Protein AF-A0A931ELC3-F1 (afdb_monomer_lite)

Foldseek 3Di:
DVVLCVVVVHDDDPDPQVVRVLVSCVVVDPDSQDDPVLSRLLNCVVPQCVDPPDHDDPVSVVSNVVSVVSVVVVSVVSPD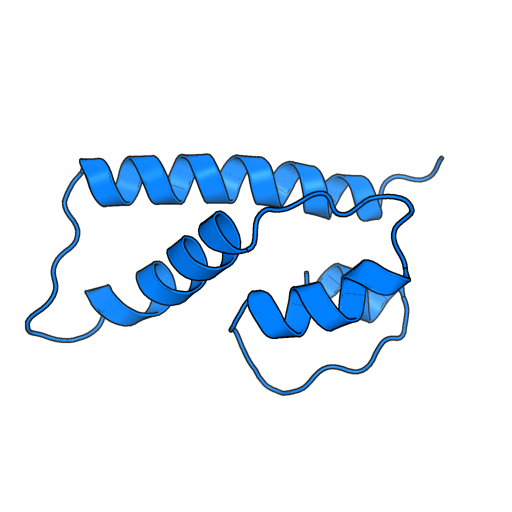DD

pLDDT: mean 92.78, std 7.58, range [51.72, 97.94]

Secondary structure (DSSP, 8-state):
-HHHHHHTT----S---HHHHHHHHGGGSSS--S-HHHHHHHHHHHHHTTSTT----HHHHHHHHHHHHHHHHHHHTTSS--

Sequence (82 aa):
MKAALIERGIAFPHTHNLIPLAELLEPTLAEKPWSSYELRLLSQAAVSYRYPGESAGLEDAAEAFEVCSRLRTKVLALFSPD

Radius of gyration: 13.94 Å; chains: 1; bounding box: 32×20×46 Å

Structure (mmCIF, N/CA/C/O backbone):
data_AF-A0A931ELC3-F1
#
_entry.id   AF-A0A931ELC3-F1
#
loop_
_atom_site.group_PDB
_atom_site.id
_atom_site.type_symbol
_atom_site.label_atom_id
_atom_site.label_alt_id
_atom_site.label_comp_id
_atom_site.label_asym_id
_atom_site.label_entity_id
_atom_site.label_seq_id
_atom_site.pdbx_PDB_ins_code
_atom_site.Cartn_x
_atom_site.Cartn_y
_atom_site.Cartn_z
_atom_site.occupancy
_atom_site.B_iso_or_equiv
_atom_site.auth_seq_id
_atom_site.auth_comp_id
_atom_site.auth_asym_id
_atom_site.auth_atom_id
_atom_site.pdbx_PDB_model_num
ATOM 1 N N . MET A 1 1 ? -2.719 -2.139 3.641 1.00 94.69 1 MET A N 1
ATOM 2 C CA . MET A 1 1 ? -4.073 -1.544 3.595 1.00 94.69 1 MET A CA 1
ATOM 3 C C . MET A 1 1 ? -5.168 -2.566 3.862 1.00 94.69 1 MET A C 1
ATOM 5 O O . MET A 1 1 ? -5.814 -2.414 4.881 1.00 94.69 1 MET A O 1
ATOM 9 N N . LYS A 1 2 ? -5.340 -3.634 3.059 1.00 97.25 2 LYS A N 1
ATOM 10 C CA . LYS A 1 2 ? -6.358 -4.678 3.337 1.00 97.25 2 LYS A CA 1
ATOM 11 C C . LYS A 1 2 ? -6.323 -5.206 4.776 1.00 97.25 2 LYS A C 1
ATOM 13 O O . LYS A 1 2 ? -7.355 -5.246 5.420 1.00 97.25 2 LYS A O 1
ATOM 18 N N . ALA A 1 3 ? -5.135 -5.514 5.302 1.00 96.00 3 ALA A N 1
ATOM 19 C CA . ALA A 1 3 ? -4.985 -5.923 6.701 1.00 96.00 3 ALA A CA 1
ATOM 20 C C . ALA A 1 3 ? -5.540 -4.883 7.698 1.00 96.00 3 ALA A C 1
ATOM 22 O O . ALA A 1 3 ? -6.207 -5.256 8.648 1.00 96.00 3 ALA A O 1
ATOM 23 N N . ALA A 1 4 ? -5.335 -3.584 7.451 1.00 95.75 4 ALA A N 1
ATOM 24 C CA . ALA A 1 4 ? -5.821 -2.521 8.333 1.00 95.75 4 ALA A CA 1
ATOM 25 C C . ALA A 1 4 ? -7.345 -2.343 8.234 1.00 95.75 4 ALA A C 1
ATOM 27 O O . ALA A 1 4 ? -7.983 -2.024 9.231 1.00 95.75 4 ALA A O 1
ATOM 28 N N . LEU A 1 5 ? -7.924 -2.577 7.049 1.00 97.00 5 LEU A N 1
ATOM 29 C CA . LEU A 1 5 ? -9.376 -2.634 6.850 1.00 97.00 5 LEU A CA 1
ATOM 30 C C . LEU A 1 5 ? -9.988 -3.831 7.591 1.00 97.00 5 LEU A C 1
ATOM 32 O O . LEU A 1 5 ? -11.005 -3.665 8.253 1.00 97.00 5 LEU A O 1
ATOM 36 N N . ILE A 1 6 ? -9.341 -5.003 7.536 1.00 96.81 6 ILE A N 1
ATOM 37 C CA . ILE A 1 6 ? -9.761 -6.205 8.277 1.00 96.81 6 ILE A CA 1
ATOM 38 C C . ILE A 1 6 ? -9.723 -5.950 9.788 1.00 96.81 6 ILE A C 1
ATOM 40 O O . ILE A 1 6 ? -10.719 -6.208 10.453 1.00 96.81 6 ILE A O 1
ATOM 44 N N . GLU A 1 7 ? -8.626 -5.392 10.307 1.00 95.56 7 GLU A N 1
ATOM 45 C CA . GLU A 1 7 ? -8.474 -5.030 11.728 1.00 95.56 7 GLU A CA 1
ATOM 46 C C . GLU A 1 7 ? -9.609 -4.116 12.217 1.00 95.56 7 GLU A C 1
ATOM 48 O O . GLU A 1 7 ? -10.095 -4.241 13.334 1.00 95.56 7 GLU A O 1
ATOM 53 N N . ARG A 1 8 ? -10.069 -3.208 11.348 1.00 94.88 8 ARG A N 1
ATOM 54 C CA . ARG A 1 8 ? -11.142 -2.244 11.630 1.00 94.88 8 ARG A CA 1
ATOM 55 C C . ARG A 1 8 ? -12.545 -2.772 11.306 1.00 94.88 8 ARG A C 1
ATOM 57 O O . ARG A 1 8 ? -13.510 -2.025 11.427 1.00 94.88 8 ARG A O 1
ATOM 64 N N . GLY A 1 9 ? -12.678 -4.021 10.856 1.00 96.69 9 GLY A N 1
ATOM 65 C CA . GLY A 1 9 ? -13.966 -4.612 10.476 1.00 96.69 9 GLY A CA 1
ATOM 66 C C . GLY A 1 9 ? -14.621 -3.981 9.239 1.00 96.69 9 GLY A C 1
ATOM 67 O O . GLY A 1 9 ? -15.835 -4.084 9.071 1.00 96.69 9 GLY A O 1
ATOM 68 N N . ILE A 1 10 ? -13.850 -3.322 8.367 1.00 97.69 10 ILE A N 1
ATOM 69 C CA . ILE A 1 10 ? -14.362 -2.636 7.174 1.00 97.69 10 ILE A CA 1
ATOM 70 C C . ILE A 1 10 ? -14.329 -3.587 5.977 1.00 97.69 10 ILE A C 1
ATOM 72 O O . ILE A 1 10 ? -13.264 -4.041 5.549 1.00 97.69 10 ILE A O 1
ATOM 76 N N . ALA A 1 11 ? -15.499 -3.857 5.397 1.00 97.12 11 ALA A N 1
ATOM 77 C CA . ALA A 1 11 ? -15.606 -4.608 4.151 1.00 97.12 11 ALA A CA 1
ATOM 78 C C . ALA A 1 11 ? -15.027 -3.812 2.969 1.00 97.12 11 ALA A C 1
ATOM 80 O O . ALA A 1 11 ? -15.205 -2.600 2.866 1.00 97.12 11 ALA A O 1
ATOM 81 N N . PHE A 1 12 ? -14.364 -4.501 2.041 1.00 97.38 12 PHE A N 1
ATOM 82 C CA . PHE A 1 12 ? -13.767 -3.888 0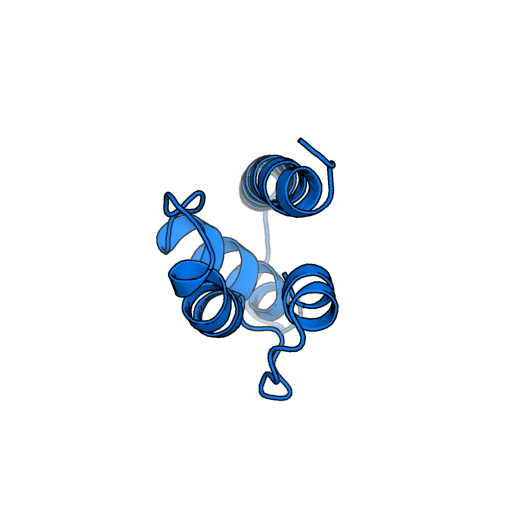.855 1.00 97.38 12 PHE A CA 1
ATOM 83 C C . PHE A 1 12 ? -14.025 -4.740 -0.396 1.00 97.38 12 PHE A C 1
ATOM 85 O O . PHE A 1 12 ? -14.159 -5.963 -0.294 1.00 97.38 12 PHE A O 1
ATOM 92 N N . PRO A 1 13 ? -14.095 -4.126 -1.592 1.00 95.19 13 PRO A N 1
ATOM 93 C CA . PRO A 1 13 ? -14.311 -4.859 -2.835 1.00 95.19 13 PRO A CA 1
ATOM 94 C C . PRO A 1 13 ? -13.113 -5.753 -3.177 1.00 95.19 13 PRO A C 1
ATOM 96 O O . PRO A 1 13 ? -11.980 -5.500 -2.760 1.00 95.19 13 PRO A O 1
ATOM 99 N N . HIS A 1 14 ? -13.328 -6.775 -4.008 1.00 95.62 14 HIS A N 1
ATOM 100 C CA . HIS A 1 14 ? -12.254 -7.646 -4.492 1.00 95.62 14 HIS A CA 1
ATOM 101 C C . HIS A 1 14 ? -11.350 -6.916 -5.509 1.00 95.62 14 HIS A C 1
ATOM 103 O O . HIS A 1 14 ? -11.465 -7.084 -6.720 1.00 95.62 14 HIS A O 1
ATOM 109 N N . THR A 1 15 ? -10.451 -6.069 -5.002 1.00 94.94 15 THR A N 1
ATOM 110 C CA . THR A 1 15 ? -9.536 -5.229 -5.788 1.00 94.94 15 THR A CA 1
ATOM 111 C C . THR A 1 15 ? -8.127 -5.218 -5.201 1.00 94.94 15 THR A C 1
ATOM 113 O O . THR A 1 15 ? -7.928 -5.483 -4.014 1.00 94.94 15 THR A O 1
ATOM 116 N N . HIS A 1 16 ? -7.136 -4.905 -6.034 1.00 92.88 16 HIS A N 1
ATOM 117 C CA . HIS A 1 16 ? -5.760 -4.611 -5.617 1.00 92.88 16 HIS A CA 1
ATOM 118 C C . HIS A 1 16 ? -5.392 -3.135 -5.804 1.00 92.88 16 HIS A C 1
ATOM 120 O O . HIS A 1 16 ? -4.289 -2.740 -5.444 1.00 92.88 16 HIS A O 1
ATOM 126 N N . ASN A 1 17 ? -6.305 -2.319 -6.341 1.00 95.19 17 ASN A N 1
ATOM 127 C CA . ASN A 1 17 ? -6.074 -0.890 -6.501 1.00 95.19 17 ASN A CA 1
ATOM 128 C C . ASN A 1 17 ? -6.004 -0.228 -5.119 1.00 95.19 17 ASN A C 1
ATOM 130 O O . ASN A 1 17 ? -6.918 -0.379 -4.306 1.00 95.19 17 ASN A O 1
ATOM 134 N N . LEU A 1 18 ? -4.915 0.491 -4.854 1.00 96.75 18 LEU A N 1
ATOM 135 C CA . LEU A 1 18 ? -4.676 1.102 -3.553 1.00 96.75 18 LEU A CA 1
ATOM 136 C C . LEU A 1 18 ? -5.551 2.333 -3.303 1.00 96.75 18 LEU A C 1
ATOM 138 O O . LEU A 1 18 ? -5.829 2.617 -2.146 1.00 96.75 18 LEU A O 1
ATOM 142 N N . ILE A 1 19 ? -6.022 3.027 -4.346 1.00 96.62 19 ILE A N 1
ATOM 143 C CA . ILE A 1 19 ? -6.890 4.210 -4.205 1.00 96.62 19 ILE A CA 1
ATOM 144 C C . ILE A 1 19 ? -8.217 3.870 -3.501 1.00 96.62 19 ILE A C 1
ATOM 146 O O . ILE A 1 19 ? -8.448 4.414 -2.427 1.00 96.62 19 ILE A O 1
ATOM 150 N N . PRO A 1 20 ? -9.056 2.937 -3.995 1.00 96.31 20 PRO A N 1
ATOM 151 C CA . PRO A 1 20 ? -10.313 2.613 -3.319 1.00 96.31 20 PRO A CA 1
ATOM 152 C C . PRO A 1 20 ? -10.092 1.983 -1.938 1.00 96.31 20 PRO A C 1
ATOM 154 O O . PRO A 1 20 ? -10.904 2.156 -1.037 1.00 96.31 20 PRO A O 1
ATOM 157 N N . LEU A 1 21 ? -8.984 1.259 -1.732 1.00 97.44 21 LEU A N 1
ATOM 158 C CA . LEU A 1 21 ? -8.645 0.724 -0.408 1.00 97.44 21 LEU A CA 1
ATOM 159 C C . LEU A 1 21 ? -8.262 1.838 0.578 1.00 97.44 21 LEU A C 1
ATOM 161 O O . LEU A 1 21 ? -8.584 1.737 1.759 1.00 97.44 21 LEU A O 1
ATOM 165 N N . ALA A 1 22 ? -7.575 2.876 0.105 1.00 96.81 22 ALA A N 1
ATOM 166 C CA . ALA A 1 22 ? -7.233 4.053 0.887 1.00 96.81 22 ALA A CA 1
ATOM 167 C C . ALA A 1 22 ? -8.468 4.892 1.219 1.00 96.81 22 ALA A C 1
ATOM 169 O O . ALA A 1 22 ? -8.643 5.247 2.376 1.00 96.81 22 ALA A O 1
ATOM 170 N N . GLU A 1 23 ? -9.350 5.138 0.250 1.00 96.19 23 GLU A N 1
ATOM 171 C CA . GLU A 1 23 ? -10.602 5.887 0.445 1.00 96.19 23 GLU A CA 1
ATOM 172 C C . GLU A 1 23 ? -11.507 5.249 1.509 1.00 96.19 23 GLU A C 1
ATOM 174 O O . GLU A 1 23 ? -12.154 5.959 2.271 1.00 96.19 23 GLU A O 1
ATOM 179 N N . LEU A 1 24 ? -11.515 3.915 1.612 1.00 97.00 24 LEU A N 1
ATOM 180 C CA . LEU A 1 24 ? -12.235 3.200 2.673 1.00 97.00 24 LEU A CA 1
ATOM 181 C C . LEU A 1 24 ? -11.569 3.325 4.050 1.00 97.00 24 LEU A C 1
ATOM 183 O O . LEU A 1 24 ? -12.243 3.225 5.072 1.00 97.00 24 LEU A O 1
ATOM 187 N N . LEU A 1 25 ? -10.248 3.501 4.088 1.00 95.62 25 LEU A N 1
ATOM 188 C CA . LEU A 1 25 ? -9.470 3.545 5.324 1.00 95.62 25 LEU A CA 1
ATOM 189 C C . LEU A 1 25 ? -9.361 4.971 5.884 1.00 95.62 25 LEU A C 1
ATOM 191 O O . LEU A 1 25 ? -9.382 5.144 7.098 1.00 95.62 25 LEU A O 1
ATOM 195 N N . GLU A 1 26 ? -9.280 5.977 5.012 1.00 95.19 26 GLU A N 1
ATOM 196 C CA . GLU A 1 26 ? -9.115 7.402 5.335 1.00 95.19 26 GLU A CA 1
ATOM 197 C C . GLU A 1 26 ? -10.099 7.937 6.390 1.00 95.19 26 GLU A C 1
ATOM 199 O O . GLU A 1 26 ? -9.626 8.592 7.317 1.00 95.19 26 GLU A O 1
ATOM 204 N N . PRO A 1 27 ? -11.409 7.616 6.366 1.00 95.00 27 PRO A N 1
ATOM 205 C CA . PRO A 1 27 ? -12.350 8.073 7.394 1.00 95.00 27 PRO A CA 1
ATOM 206 C C . PRO A 1 27 ? -12.046 7.577 8.813 1.00 95.00 27 PRO A C 1
ATOM 208 O O . PRO A 1 27 ? -12.604 8.097 9.773 1.00 95.00 27 PRO A O 1
ATOM 211 N N . THR A 1 28 ? -11.196 6.555 8.961 1.00 93.50 28 THR A N 1
ATOM 212 C CA . THR A 1 28 ? -10.796 6.013 10.272 1.00 93.50 28 THR A CA 1
ATOM 213 C C . THR A 1 28 ? -9.503 6.608 10.817 1.00 93.50 28 THR A C 1
ATOM 215 O O . THR A 1 28 ? -9.038 6.188 11.875 1.00 93.50 28 THR A O 1
ATOM 218 N N . LEU A 1 29 ? -8.885 7.535 10.085 1.00 92.62 29 LEU A N 1
ATOM 219 C CA . LEU A 1 29 ? -7.588 8.108 10.417 1.00 92.62 29 LEU A CA 1
ATOM 2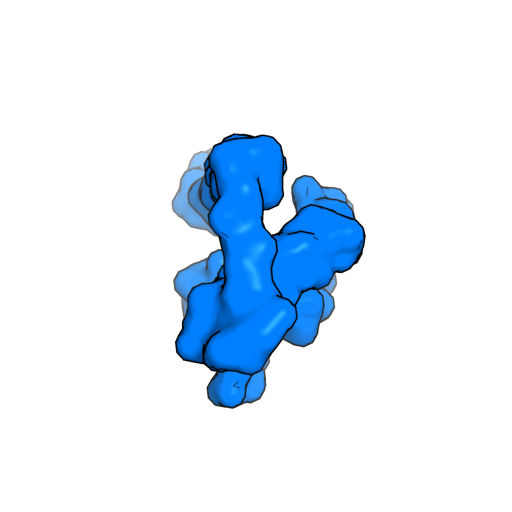20 C C . LEU A 1 29 ? -7.753 9.576 10.802 1.00 92.62 29 LEU A C 1
ATOM 222 O O . LEU A 1 29 ? -8.543 10.294 10.196 1.00 92.62 29 LEU A O 1
ATOM 226 N N . ALA A 1 30 ? -6.972 10.031 11.783 1.00 91.06 30 ALA A N 1
ATOM 227 C CA . ALA A 1 30 ? -6.943 11.445 12.160 1.00 91.06 30 ALA A CA 1
ATOM 228 C C . ALA A 1 30 ? -6.396 12.330 11.025 1.00 91.06 30 ALA A C 1
ATOM 230 O O . ALA A 1 30 ? -6.863 13.445 10.814 1.00 91.06 30 ALA A O 1
ATOM 231 N N . GLU A 1 31 ? -5.429 11.807 10.271 1.00 91.31 31 GLU A N 1
ATOM 232 C CA . GLU A 1 31 ? -4.808 12.477 9.135 1.00 91.31 31 GLU A CA 1
ATOM 233 C C . GLU A 1 31 ? -4.673 11.505 7.967 1.00 91.31 31 GLU A C 1
ATOM 235 O O . GLU A 1 31 ? -4.529 10.298 8.163 1.00 91.31 31 GLU A O 1
ATOM 240 N N . LYS A 1 32 ? -4.676 12.034 6.739 1.00 91.00 32 LYS A N 1
ATOM 241 C CA . LYS A 1 32 ? -4.414 11.254 5.526 1.00 91.00 32 LYS A CA 1
ATOM 242 C C . LYS A 1 32 ? -2.904 11.041 5.375 1.00 91.00 32 LYS A C 1
ATOM 244 O O . LYS A 1 32 ? -2.202 11.982 5.004 1.00 91.00 32 LYS A O 1
ATOM 249 N N . PRO A 1 33 ? -2.371 9.824 5.589 1.00 90.12 33 PRO A N 1
ATOM 250 C CA . PRO A 1 33 ? -0.928 9.656 5.684 1.00 90.12 33 PRO A CA 1
ATOM 251 C C . PRO A 1 33 ? -0.266 9.428 4.317 1.00 90.12 33 PRO A C 1
ATOM 253 O O . PRO A 1 33 ? 0.956 9.459 4.221 1.00 90.12 33 PRO A O 1
ATOM 256 N N . TRP A 1 34 ? -1.020 9.194 3.241 1.00 93.56 34 TRP A N 1
ATOM 257 C CA . TRP A 1 34 ? -0.500 8.859 1.907 1.00 93.56 34 TRP A CA 1
ATOM 258 C C . TRP A 1 34 ? -0.992 9.817 0.820 1.00 93.56 34 TRP A C 1
ATOM 260 O O . TRP A 1 34 ? -2.085 10.378 0.897 1.00 93.56 34 TRP A O 1
ATOM 270 N N . SER A 1 35 ? -0.194 9.958 -0.239 1.00 94.94 35 SER A N 1
ATOM 271 C CA . SER A 1 35 ? -0.553 10.750 -1.416 1.00 94.94 35 SER A CA 1
ATOM 272 C C . SER A 1 35 ? -1.292 9.916 -2.464 1.00 94.94 35 SER A C 1
ATOM 274 O O . SER A 1 35 ? -0.880 8.805 -2.793 1.00 94.94 35 SER A O 1
ATOM 276 N N . SER A 1 36 ? -2.335 10.480 -3.082 1.00 94.38 36 SER A N 1
ATOM 277 C CA . SER A 1 36 ? -3.025 9.843 -4.215 1.00 94.38 36 SER A CA 1
ATOM 278 C C . SER A 1 36 ? -2.098 9.592 -5.414 1.00 94.38 36 SER A C 1
ATOM 280 O O . SER A 1 36 ? -2.339 8.656 -6.176 1.00 94.38 36 SER A O 1
ATOM 282 N N . TYR A 1 37 ? -1.040 10.397 -5.581 1.00 95.75 37 TYR A N 1
ATOM 283 C CA . TYR A 1 37 ? -0.006 10.172 -6.597 1.00 95.75 37 TYR A CA 1
ATOM 284 C C . TYR A 1 37 ? 0.775 8.886 -6.305 1.00 95.75 37 TYR A C 1
ATOM 286 O O . TYR A 1 37 ? 0.836 8.001 -7.153 1.00 95.75 37 TYR A O 1
ATOM 294 N N . GLU A 1 38 ? 1.275 8.736 -5.076 1.00 96.00 38 GLU A N 1
ATOM 295 C CA . GLU A 1 38 ? 2.032 7.556 -4.638 1.00 96.00 38 GLU A CA 1
ATOM 296 C C . GLU A 1 38 ? 1.202 6.269 -4.775 1.00 96.00 38 GLU A C 1
ATOM 298 O O . GLU A 1 38 ? 1.682 5.255 -5.281 1.00 96.00 38 GLU A O 1
ATOM 303 N N . LEU A 1 39 ? -0.076 6.312 -4.382 1.00 97.19 39 LEU A N 1
ATOM 304 C CA . LEU A 1 39 ? -0.975 5.161 -4.515 1.00 97.19 39 LEU A CA 1
ATOM 305 C C . LEU A 1 39 ? -1.225 4.780 -5.976 1.00 97.19 39 LEU A C 1
ATOM 307 O O . LEU A 1 39 ? -1.311 3.590 -6.297 1.00 97.19 39 LEU A O 1
ATOM 311 N N . ARG A 1 40 ? -1.354 5.778 -6.858 1.00 96.12 40 ARG A N 1
ATOM 312 C CA . ARG A 1 40 ? -1.539 5.564 -8.296 1.00 96.12 40 ARG A CA 1
ATOM 313 C C . ARG A 1 40 ? -0.292 4.955 -8.920 1.00 96.12 40 ARG A C 1
ATOM 315 O O . ARG A 1 40 ? -0.429 3.965 -9.633 1.00 96.12 40 ARG A O 1
ATOM 322 N N . LEU A 1 41 ? 0.880 5.504 -8.605 1.00 95.75 41 LEU A N 1
ATOM 323 C CA . LEU A 1 41 ? 2.174 5.014 -9.069 1.00 95.75 41 LEU A CA 1
ATOM 324 C C . LEU A 1 41 ? 2.349 3.530 -8.724 1.00 95.75 41 LEU A C 1
ATOM 326 O O . LEU A 1 41 ? 2.523 2.707 -9.617 1.00 95.75 41 LEU A O 1
ATOM 330 N N . LEU A 1 42 ? 2.174 3.156 -7.452 1.00 96.56 42 LEU A N 1
ATOM 331 C CA . LEU A 1 42 ? 2.292 1.758 -7.025 1.00 96.56 42 LEU A CA 1
ATOM 332 C C . LEU A 1 42 ? 1.236 0.842 -7.666 1.00 96.56 42 LEU A C 1
ATOM 334 O O . LEU A 1 42 ? 1.541 -0.292 -8.038 1.00 96.56 42 LEU A O 1
ATOM 338 N N . SER A 1 43 ? -0.006 1.318 -7.811 1.00 95.31 43 SER A N 1
ATOM 339 C CA . SER A 1 43 ? -1.080 0.526 -8.429 1.00 95.31 43 SER A CA 1
ATOM 340 C C . SER A 1 43 ? -0.826 0.273 -9.918 1.00 95.31 43 SER A C 1
ATOM 342 O O . SER A 1 43 ? -1.135 -0.812 -10.407 1.00 95.31 43 SER A O 1
ATOM 344 N N . GLN A 1 44 ? -0.259 1.248 -10.636 1.00 93.06 44 GLN A N 1
ATOM 345 C CA . GLN A 1 44 ? 0.118 1.104 -12.044 1.00 93.06 44 GLN A CA 1
ATOM 346 C C . GLN A 1 44 ? 1.351 0.214 -12.202 1.00 93.06 44 GLN A C 1
ATOM 348 O O . GLN A 1 44 ? 1.301 -0.746 -12.969 1.00 93.06 44 GLN A O 1
ATOM 353 N N . ALA A 1 45 ? 2.405 0.449 -11.414 1.00 92.62 45 ALA A N 1
ATOM 354 C CA . ALA A 1 45 ? 3.633 -0.345 -11.447 1.00 92.62 45 ALA A CA 1
ATOM 355 C C . ALA A 1 45 ? 3.378 -1.847 -11.208 1.00 92.62 45 ALA A C 1
ATOM 357 O O . ALA A 1 45 ? 4.038 -2.698 -11.798 1.00 92.62 45 ALA A O 1
ATOM 358 N N . ALA A 1 46 ? 2.366 -2.198 -10.406 1.00 91.06 46 ALA A N 1
ATOM 359 C CA . ALA A 1 46 ? 1.969 -3.587 -10.173 1.00 91.06 46 ALA A CA 1
ATOM 360 C C . ALA A 1 46 ? 1.328 -4.284 -11.395 1.00 91.06 46 ALA A C 1
ATOM 362 O O . ALA A 1 46 ? 1.169 -5.508 -11.399 1.00 91.06 46 ALA A O 1
ATOM 363 N N . VAL A 1 47 ? 0.905 -3.536 -12.419 1.00 90.88 47 VAL A N 1
ATOM 364 C CA . VAL A 1 47 ? 0.183 -4.065 -13.585 1.00 90.88 47 VAL A CA 1
ATOM 365 C C . VAL A 1 47 ? 0.952 -3.855 -14.882 1.00 90.88 47 VAL A C 1
ATOM 367 O O . VAL A 1 47 ? 1.096 -4.827 -15.621 1.00 90.88 47 VAL A O 1
ATOM 370 N N . SER A 1 48 ? 1.438 -2.639 -15.142 1.00 86.69 48 SER A N 1
ATOM 371 C CA . SER A 1 48 ? 1.941 -2.221 -16.456 1.00 86.69 48 SER A CA 1
ATOM 372 C C . SER A 1 48 ? 3.077 -3.108 -16.962 1.00 86.69 48 SER A C 1
ATOM 374 O O . SER A 1 48 ? 3.008 -3.616 -18.073 1.00 86.69 48 SER A O 1
ATOM 376 N N . TYR A 1 49 ? 4.054 -3.422 -16.111 1.00 86.44 49 TYR A N 1
ATOM 377 C CA . TYR A 1 49 ? 5.261 -4.156 -16.514 1.00 86.44 49 TYR A CA 1
ATOM 378 C C . TYR A 1 49 ? 5.085 -5.678 -16.637 1.00 86.44 49 TYR A C 1
ATOM 380 O O . TYR A 1 49 ? 6.055 -6.401 -16.851 1.00 86.44 49 TYR A O 1
ATOM 388 N N . ARG A 1 50 ? 3.860 -6.193 -16.467 1.00 84.81 50 ARG A N 1
ATOM 389 C CA . ARG A 1 50 ? 3.553 -7.623 -16.653 1.00 84.81 50 ARG A CA 1
ATOM 390 C C . ARG A 1 50 ? 3.133 -7.964 -18.081 1.00 84.81 50 ARG A C 1
ATOM 392 O O . ARG A 1 50 ? 3.084 -9.146 -18.413 1.00 84.81 50 ARG A O 1
ATOM 399 N N . TYR A 1 51 ? 2.799 -6.965 -18.898 1.00 82.88 51 TYR A N 1
ATOM 400 C CA . TYR A 1 51 ? 2.316 -7.164 -20.261 1.00 82.88 51 TYR A CA 1
ATOM 401 C C . TYR A 1 51 ? 3.338 -6.666 -21.291 1.00 82.88 51 TYR A C 1
ATOM 403 O O . TYR A 1 51 ? 4.027 -5.679 -21.036 1.00 82.88 51 TYR A O 1
ATOM 411 N N . PRO A 1 52 ? 3.442 -7.324 -22.461 1.00 81.81 52 PRO A N 1
ATOM 412 C CA . PRO A 1 52 ? 4.337 -6.881 -23.524 1.00 81.81 52 PRO A CA 1
ATOM 413 C C . PRO A 1 52 ? 4.037 -5.441 -23.960 1.00 81.81 52 PRO A C 1
ATOM 415 O O . PRO A 1 52 ? 2.873 -5.071 -24.095 1.00 81.81 52 PRO A O 1
ATOM 418 N N . GLY A 1 53 ? 5.085 -4.663 -24.238 1.00 83.75 53 GLY A N 1
ATOM 419 C CA . GLY A 1 53 ? 4.982 -3.274 -24.709 1.00 83.75 53 GLY A CA 1
ATOM 420 C C . GLY A 1 53 ? 5.330 -2.219 -23.658 1.00 83.75 53 GLY A C 1
ATOM 421 O O . GLY A 1 53 ? 5.617 -1.089 -24.028 1.00 83.75 53 GLY A O 1
ATOM 422 N N . GLU A 1 54 ? 5.389 -2.603 -22.383 1.00 83.81 54 GLU A N 1
ATOM 423 C CA . GLU A 1 54 ? 5.819 -1.752 -21.273 1.00 83.81 54 GLU A CA 1
ATOM 424 C C . GLU A 1 54 ? 7.002 -2.413 -20.554 1.00 83.81 54 GLU A C 1
ATOM 426 O O . GLU A 1 54 ? 7.011 -3.625 -20.326 1.00 83.81 54 GLU A O 1
ATOM 431 N N . SER A 1 55 ? 8.009 -1.629 -20.175 1.00 86.69 55 SER A N 1
ATOM 432 C CA . SER A 1 55 ? 9.174 -2.113 -19.426 1.00 86.69 55 SER A CA 1
ATOM 433 C C . SER A 1 55 ? 9.569 -1.112 -18.353 1.00 86.69 55 SER A C 1
ATOM 435 O O . SER A 1 55 ? 9.575 0.084 -18.622 1.00 86.69 55 SER A O 1
ATOM 437 N N . ALA A 1 56 ? 9.930 -1.606 -17.171 1.00 88.44 56 ALA A N 1
ATOM 438 C CA . ALA A 1 56 ? 10.490 -0.785 -16.105 1.00 88.44 56 ALA A CA 1
ATOM 439 C C . ALA A 1 56 ? 12.014 -0.737 -16.220 1.00 88.44 56 ALA A C 1
ATOM 441 O O . ALA A 1 56 ? 12.664 -1.776 -16.378 1.00 88.44 56 ALA A O 1
ATOM 442 N N . GLY A 1 57 ? 12.575 0.459 -16.096 1.00 93.06 57 GLY A N 1
ATOM 443 C CA . GLY A 1 57 ? 13.993 0.672 -15.863 1.00 93.06 57 GLY A CA 1
ATOM 444 C C . GLY A 1 57 ? 14.369 0.568 -14.383 1.00 93.06 57 GLY A C 1
ATOM 445 O O . GLY A 1 57 ? 13.534 0.382 -13.496 1.00 93.06 57 GLY A O 1
ATOM 446 N N . LEU A 1 58 ? 15.666 0.726 -14.109 1.00 95.25 58 LEU A N 1
ATOM 447 C CA . LEU A 1 58 ? 16.188 0.785 -12.741 1.00 95.25 58 LEU A CA 1
ATOM 448 C C . LEU A 1 58 ? 15.600 1.966 -11.954 1.00 95.25 58 LEU A C 1
ATOM 450 O O . LEU A 1 58 ? 15.316 1.822 -10.768 1.00 95.25 58 LEU A O 1
ATOM 454 N N . GLU A 1 59 ? 15.410 3.110 -12.613 1.00 95.19 59 GLU A N 1
ATOM 455 C CA . GLU A 1 59 ? 14.851 4.322 -12.004 1.00 95.19 59 GLU A CA 1
ATOM 456 C C . GLU A 1 59 ? 13.397 4.104 -11.563 1.00 95.19 59 GLU A C 1
ATOM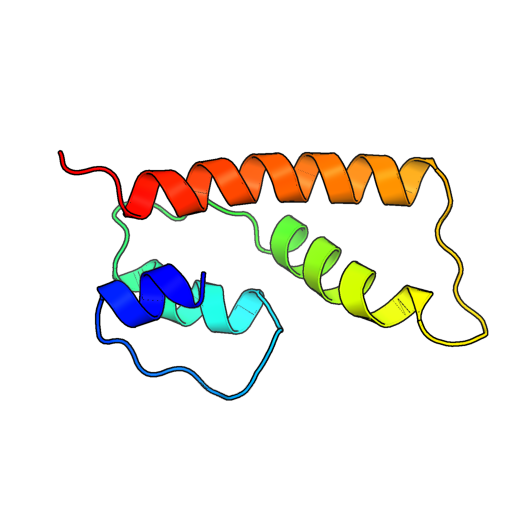 458 O O . GLU A 1 59 ? 13.080 4.350 -10.400 1.00 95.19 59 GLU A O 1
ATOM 463 N N . ASP A 1 60 ? 12.559 3.520 -12.429 1.00 93.75 60 ASP A N 1
ATOM 464 C CA . ASP A 1 60 ? 11.169 3.167 -12.100 1.00 93.75 60 ASP A CA 1
ATOM 465 C C . ASP A 1 60 ? 11.100 2.209 -10.900 1.00 93.75 60 ASP A C 1
ATOM 467 O O . ASP A 1 60 ? 10.280 2.363 -9.990 1.00 93.75 60 ASP A O 1
ATOM 471 N N . ALA A 1 61 ? 11.984 1.204 -10.880 1.00 94.12 61 ALA A N 1
ATOM 472 C CA . ALA A 1 61 ? 12.051 0.233 -9.795 1.00 94.12 61 ALA A CA 1
ATOM 473 C C . ALA A 1 61 ? 12.485 0.882 -8.472 1.00 94.12 61 ALA A C 1
ATOM 475 O O . ALA A 1 61 ? 11.917 0.573 -7.421 1.00 94.12 61 ALA A O 1
ATOM 476 N N . ALA A 1 62 ? 13.471 1.782 -8.516 1.00 96.88 62 ALA A N 1
ATOM 477 C CA . ALA A 1 62 ? 13.952 2.506 -7.347 1.00 96.88 62 ALA A CA 1
ATOM 478 C C . ALA A 1 62 ? 12.867 3.433 -6.774 1.00 96.88 62 ALA A C 1
ATOM 480 O O . ALA A 1 62 ? 12.612 3.387 -5.568 1.00 96.88 62 ALA A O 1
ATOM 481 N N . GLU A 1 63 ? 12.174 4.199 -7.625 1.00 96.12 63 GLU A N 1
ATOM 482 C CA . GLU A 1 63 ? 11.071 5.072 -7.204 1.00 96.12 63 GLU A CA 1
ATOM 483 C C . GLU A 1 63 ? 9.939 4.256 -6.565 1.00 96.12 63 GLU A C 1
ATOM 485 O O . GLU A 1 63 ? 9.511 4.539 -5.439 1.00 96.12 63 GLU A O 1
ATOM 490 N N . ALA A 1 64 ? 9.483 3.194 -7.238 1.00 96.38 64 ALA A N 1
ATOM 491 C CA . ALA A 1 64 ? 8.415 2.343 -6.723 1.00 96.38 64 ALA A CA 1
ATOM 492 C C . ALA A 1 64 ? 8.798 1.693 -5.384 1.00 96.38 64 ALA A C 1
ATOM 494 O O . ALA A 1 64 ? 7.967 1.605 -4.474 1.00 96.38 64 ALA A O 1
ATOM 495 N N . PHE A 1 65 ? 10.053 1.263 -5.228 1.00 97.25 65 PHE A N 1
ATOM 496 C CA . PHE A 1 65 ? 10.541 0.678 -3.983 1.00 97.25 65 PHE A CA 1
ATOM 497 C C . PHE A 1 65 ? 10.562 1.691 -2.833 1.00 97.25 65 PHE A C 1
ATOM 499 O O . PHE A 1 65 ? 10.111 1.375 -1.726 1.00 97.25 65 PHE A O 1
ATOM 50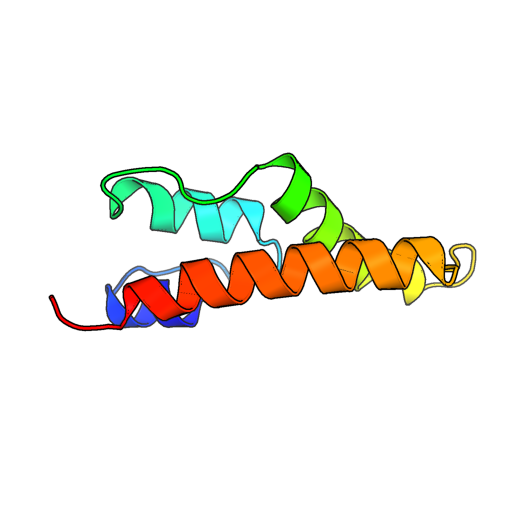6 N N . GLU A 1 66 ? 11.038 2.912 -3.078 1.00 97.94 66 GLU A N 1
ATOM 507 C CA . GLU A 1 66 ? 11.086 3.965 -2.064 1.00 97.94 66 GLU A CA 1
ATOM 508 C C . GLU A 1 66 ? 9.674 4.350 -1.600 1.00 97.94 66 GLU A C 1
ATOM 510 O O . GLU A 1 66 ? 9.374 4.359 -0.401 1.00 97.94 66 GLU A O 1
ATOM 515 N N . VAL A 1 67 ? 8.769 4.579 -2.555 1.00 97.56 67 VAL A N 1
ATOM 516 C CA . VAL A 1 67 ? 7.363 4.912 -2.294 1.00 97.56 67 VAL A CA 1
ATOM 517 C C . VAL A 1 67 ? 6.671 3.782 -1.524 1.00 97.56 67 VAL A C 1
ATOM 519 O O . VAL A 1 67 ? 5.984 4.031 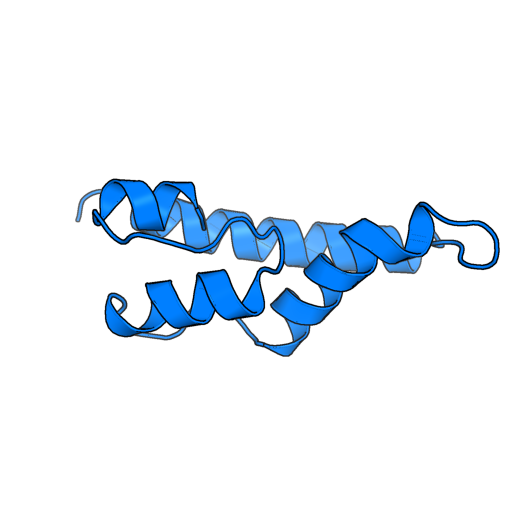-0.527 1.00 97.56 67 VAL A O 1
ATOM 522 N N . CYS A 1 68 ? 6.887 2.526 -1.930 1.00 97.56 68 CYS A N 1
ATOM 523 C CA . CYS A 1 68 ? 6.340 1.353 -1.249 1.00 97.56 68 CYS A CA 1
ATOM 524 C C . CYS A 1 68 ? 6.857 1.238 0.191 1.00 97.56 68 CYS A C 1
ATOM 526 O O . CYS A 1 68 ? 6.080 0.959 1.107 1.00 97.56 68 CYS A O 1
ATOM 528 N N . SER A 1 69 ? 8.143 1.511 0.412 1.00 97.62 69 SER A N 1
ATOM 529 C CA . SER A 1 69 ? 8.767 1.465 1.737 1.00 97.62 69 SER A CA 1
ATOM 530 C C . SER A 1 69 ? 8.156 2.498 2.685 1.00 97.62 69 SER A C 1
ATOM 532 O O . SER A 1 69 ? 7.740 2.146 3.792 1.00 97.62 69 SER A O 1
ATOM 534 N N . ARG A 1 70 ? 7.994 3.752 2.235 1.00 96.44 70 ARG A N 1
ATOM 535 C CA . ARG A 1 70 ? 7.315 4.799 3.021 1.00 96.44 70 ARG A CA 1
ATOM 536 C C . ARG A 1 70 ? 5.866 4.424 3.326 1.00 96.44 70 ARG A C 1
ATOM 538 O O . ARG A 1 70 ? 5.415 4.576 4.463 1.00 96.44 70 ARG A O 1
ATOM 545 N N . LEU A 1 71 ? 5.136 3.913 2.331 1.00 96.38 71 LEU A N 1
ATOM 546 C CA . LEU A 1 71 ? 3.749 3.492 2.515 1.00 96.38 71 LEU A CA 1
ATOM 547 C C . LEU A 1 71 ? 3.635 2.337 3.516 1.00 96.38 71 LEU A C 1
ATOM 549 O O . LEU A 1 71 ? 2.739 2.341 4.360 1.00 96.38 71 LEU A O 1
ATOM 553 N N . ARG A 1 72 ? 4.542 1.358 3.448 1.00 96.06 72 ARG A N 1
ATOM 554 C CA . ARG A 1 72 ? 4.575 0.221 4.370 1.00 96.06 72 ARG A CA 1
ATOM 555 C C . ARG A 1 72 ? 4.736 0.689 5.811 1.00 96.06 72 ARG A C 1
ATOM 557 O O . ARG A 1 72 ? 3.962 0.243 6.652 1.00 96.06 72 ARG A O 1
ATOM 564 N N . THR A 1 73 ? 5.674 1.595 6.085 1.00 95.69 73 THR A N 1
ATOM 565 C CA . THR A 1 73 ? 5.871 2.163 7.429 1.00 95.69 73 THR A CA 1
ATOM 566 C C . THR A 1 73 ? 4.595 2.820 7.950 1.00 95.69 73 THR A C 1
ATOM 568 O O . THR A 1 73 ? 4.149 2.506 9.050 1.00 95.69 73 THR A O 1
ATOM 571 N N . LYS A 1 74 ? 3.946 3.654 7.127 1.00 94.94 74 LYS A N 1
ATOM 572 C CA . LYS A 1 74 ? 2.686 4.329 7.482 1.00 94.94 74 LYS A CA 1
ATOM 573 C C . LYS A 1 74 ? 1.552 3.345 7.766 1.00 94.94 74 LYS A C 1
ATOM 575 O O . LYS A 1 74 ? 0.795 3.539 8.703 1.00 94.94 74 LYS A O 1
ATOM 580 N N . VAL A 1 75 ? 1.437 2.276 6.974 1.00 94.94 75 VAL A N 1
ATOM 581 C CA . VAL A 1 75 ? 0.421 1.232 7.185 1.00 94.94 75 VAL A CA 1
ATOM 582 C C . VAL A 1 75 ? 0.707 0.415 8.444 1.00 94.94 75 VAL A C 1
ATOM 584 O O . VAL A 1 75 ? -0.237 0.057 9.137 1.00 94.94 75 VAL A O 1
ATOM 587 N N . LEU A 1 76 ? 1.972 0.104 8.744 1.00 94.75 76 LEU A N 1
ATOM 588 C CA . LEU A 1 76 ? 2.341 -0.645 9.950 1.00 94.75 76 LEU A CA 1
ATOM 589 C C . LEU A 1 76 ? 2.073 0.152 11.229 1.00 94.75 76 LEU A C 1
ATOM 591 O O . LEU A 1 76 ? 1.606 -0.429 12.204 1.00 94.75 76 LEU A O 1
ATOM 595 N N . ALA A 1 77 ? 2.273 1.471 11.196 1.00 93.19 77 ALA A N 1
ATOM 596 C CA . ALA A 1 77 ? 1.946 2.354 12.314 1.00 93.19 77 ALA A CA 1
ATOM 597 C C . ALA A 1 77 ? 0.454 2.315 12.704 1.00 93.19 77 ALA A C 1
ATOM 599 O O . ALA A 1 77 ? 0.115 2.657 13.826 1.00 93.19 77 ALA A O 1
ATOM 600 N N . LEU A 1 78 ? -0.438 1.845 11.820 1.00 92.94 78 LEU A N 1
ATOM 601 C CA . LEU A 1 78 ? -1.873 1.704 12.110 1.00 92.94 78 LEU A CA 1
ATOM 602 C C . LEU A 1 78 ? -2.229 0.521 13.024 1.00 92.94 78 LEU A C 1
ATOM 604 O O . LEU A 1 78 ? -3.411 0.377 13.349 1.00 92.94 78 LEU A O 1
ATOM 608 N N . PHE A 1 79 ? -1.262 -0.347 13.338 1.00 90.88 79 PHE A N 1
ATOM 609 C CA . PHE A 1 79 ? -1.432 -1.536 14.184 1.00 90.88 79 PHE A CA 1
ATOM 610 C C . PHE A 1 79 ? -0.644 -1.462 15.494 1.00 90.88 79 PHE A C 1
ATOM 612 O O . PHE A 1 79 ? -0.801 -2.332 16.348 1.00 90.88 79 PHE A O 1
ATOM 619 N N . SER A 1 80 ? 0.246 -0.481 15.644 1.00 76.06 80 SER A N 1
ATOM 620 C CA . SER A 1 80 ? 0.926 -0.260 16.915 1.00 76.06 80 SER A CA 1
ATOM 621 C C . SER A 1 80 ? -0.093 0.290 17.918 1.00 76.06 80 SER A C 1
ATOM 623 O O . SER A 1 80 ? -0.809 1.225 17.564 1.00 76.06 80 SER A O 1
ATOM 625 N N . PRO A 1 81 ? -0.207 -0.288 19.125 1.00 54.00 81 PRO A N 1
ATOM 626 C CA . PRO A 1 81 ? -1.033 0.298 20.170 1.00 54.00 81 PRO A CA 1
ATOM 627 C C . PRO A 1 81 ? -0.412 1.628 20.616 1.00 54.00 81 PRO A C 1
ATOM 629 O O . PRO A 1 81 ? 0.813 1.707 20.751 1.00 54.00 81 PRO A O 1
ATOM 632 N N . ASP A 1 82 ? -1.259 2.642 20.809 1.00 51.72 82 ASP A N 1
ATOM 633 C CA . ASP A 1 82 ? -0.925 3.832 21.602 1.00 51.72 82 ASP A CA 1
ATOM 634 C C . ASP A 1 82 ? -0.632 3.446 23.065 1.00 51.72 82 ASP A C 1
ATOM 636 O O . ASP A 1 82 ? -1.306 2.520 23.587 1.00 51.72 82 ASP A O 1
#